Protein AF-A0A661C3K5-F1 (afdb_monomer)

Foldseek 3Di:
DPPCPPVLVVDDPVRLVVQLVVDDCPDPSNVSSVVVVVVVVCVVVVVVVVVVVVVVVVVVVVVVVVVVVVVD

Secondary structure (DSSP, 8-state):
----TT-GGGS-HHHHHHHHTTS-TTSHHHHHHHHHHHHHHHHHHHHHHHHHHHHHHHHHHHHHHHHHHHH-

Radius of gyration: 21.74 Å; Cα contacts (8 Å, |Δi|>4): 18; chains: 1; bounding box: 46×21×55 Å

Mean predicted aligned error: 11.38 Å

Sequence (72 aa):
MDNDQYRLKDKSDAELHKWLAGHESTSIEYLAGIQELMERNDAPVNRREWIAISIAIISIAVAIFAIVVMYE

pLDDT: mean 81.06, std 11.66, range [39.16, 94.94]

Nearest PDB structures (foldseek):
  3g7c-assembly1_A  TM=7.577E-01  e=3.253E+00  Homo sapiens
  1xaw-assembly1_A  TM=7.580E-01  e=8.050E+00  Homo sapiens
  3rcw-assembly3_C  TM=5.306E-01  e=4.942E+00  Homo sapiens
  5pny-assembly2_B  TM=5.319E-01  e=8.050E+00  Homo sapiens

Structure (mmCIF, N/CA/C/O backbone):
data_AF-A0A661C3K5-F1
#
_entry.id   AF-A0A661C3K5-F1
#
loop_
_atom_site.group_PDB
_atom_site.id
_atom_site.type_symbol
_atom_site.label_atom_id
_atom_site.label_alt_id
_atom_site.label_comp_id
_atom_site.label_asym_id
_atom_site.label_entity_id
_atom_site.label_seq_id
_atom_site.pdbx_PDB_ins_code
_atom_site.Cartn_x
_atom_site.Cartn_y
_atom_site.Cartn_z
_atom_site.occupancy
_atom_site.B_iso_or_equiv
_atom_site.auth_seq_id
_atom_site.auth_comp_id
_atom_site.auth_asym_id
_atom_site.auth_atom_id
_atom_site.pdbx_PDB_model_num
ATOM 1 N N . MET A 1 1 ? 8.963 -2.704 18.588 1.00 39.16 1 MET A N 1
ATOM 2 C CA . MET A 1 1 ? 7.800 -2.895 19.476 1.00 39.16 1 MET A CA 1
ATOM 3 C C . MET A 1 1 ? 6.630 -3.196 18.574 1.00 39.16 1 MET A C 1
ATOM 5 O O . MET A 1 1 ? 6.347 -2.391 17.698 1.00 39.16 1 MET A O 1
ATOM 9 N N . ASP A 1 2 ? 6.071 -4.391 18.704 1.00 49.28 2 ASP A N 1
ATOM 10 C CA . ASP A 1 2 ? 4.970 -4.876 17.878 1.00 49.28 2 ASP A CA 1
ATOM 11 C C . ASP A 1 2 ? 3.699 -4.111 18.287 1.00 49.28 2 ASP A C 1
ATOM 13 O O . ASP A 1 2 ? 3.153 -4.332 19.366 1.00 49.28 2 ASP A O 1
ATOM 17 N N . ASN A 1 3 ? 3.311 -3.108 17.492 1.00 56.78 3 ASN A N 1
ATOM 18 C CA . ASN A 1 3 ? 2.168 -2.220 17.745 1.00 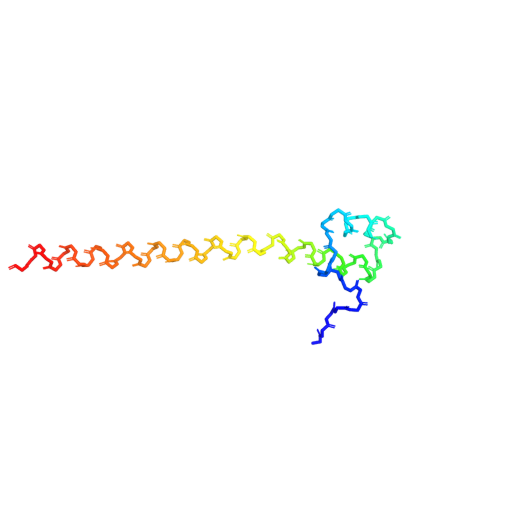56.78 3 ASN A CA 1
ATOM 19 C C . ASN A 1 3 ? 0.833 -2.906 17.391 1.00 56.78 3 ASN A C 1
ATOM 21 O O . ASN A 1 3 ? -0.060 -2.286 16.824 1.00 56.78 3 ASN A O 1
ATOM 25 N N . ASP A 1 4 ? 0.709 -4.207 17.663 1.00 66.00 4 ASP A N 1
ATOM 26 C CA . ASP A 1 4 ? -0.445 -5.017 17.253 1.00 66.00 4 ASP A CA 1
ATOM 27 C C . ASP A 1 4 ? -1.440 -5.250 18.402 1.00 66.00 4 ASP A C 1
ATOM 29 O O . ASP A 1 4 ? -2.281 -6.146 18.369 1.00 66.00 4 ASP A O 1
ATOM 33 N N . GLN A 1 5 ? -1.384 -4.398 19.435 1.00 66.25 5 GLN A N 1
ATOM 34 C CA . GLN A 1 5 ? -2.215 -4.499 20.643 1.00 66.25 5 GLN A CA 1
ATOM 35 C C . GL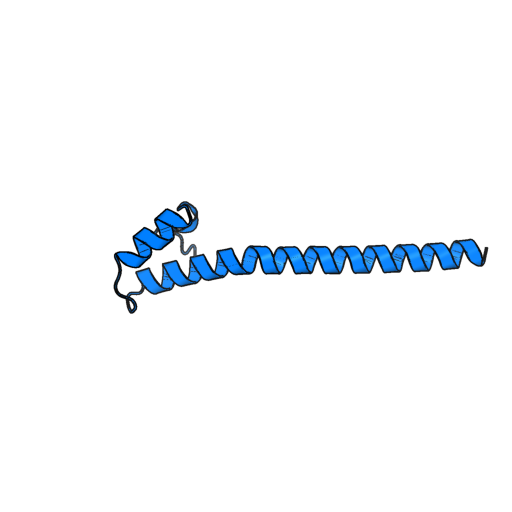N A 1 5 ? -3.726 -4.497 20.336 1.00 66.25 5 GLN A C 1
ATOM 37 O O . GLN A 1 5 ? -4.512 -5.075 21.085 1.00 66.25 5 GLN A O 1
ATOM 42 N N . TYR A 1 6 ? -4.125 -3.903 19.208 1.00 71.00 6 TYR A N 1
ATOM 43 C CA . TYR A 1 6 ? -5.518 -3.803 18.757 1.00 71.00 6 TYR A CA 1
ATOM 44 C C . TYR A 1 6 ? -5.826 -4.643 17.507 1.00 71.00 6 TYR A C 1
ATOM 46 O O . TYR A 1 6 ? -6.956 -4.592 17.005 1.00 71.00 6 TYR A O 1
ATOM 54 N N . ARG A 1 7 ? -4.841 -5.408 17.003 1.00 81.06 7 ARG A N 1
ATOM 55 C CA . ARG A 1 7 ? -4.938 -6.224 15.780 1.00 81.06 7 ARG A CA 1
ATOM 56 C C . ARG A 1 7 ? -5.511 -5.442 14.597 1.00 81.06 7 ARG A C 1
ATOM 58 O O . ARG A 1 7 ? -6.400 -5.917 13.889 1.00 81.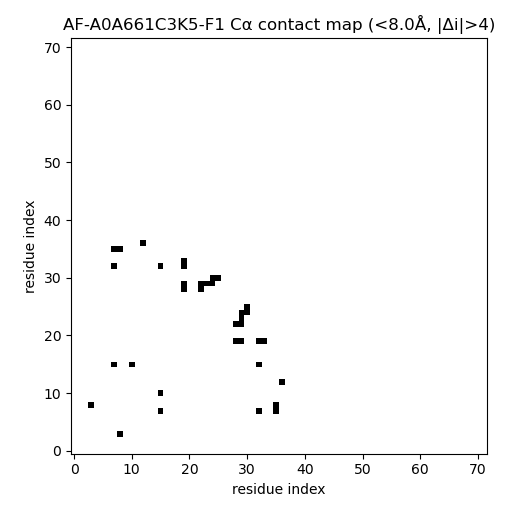06 7 ARG A O 1
ATOM 65 N N . LEU A 1 8 ? -5.070 -4.194 14.424 1.00 82.25 8 LEU A N 1
ATOM 66 C CA . LEU A 1 8 ? -5.609 -3.297 13.393 1.00 82.25 8 LEU A CA 1
ATOM 67 C C . LEU A 1 8 ? -5.303 -3.830 11.991 1.00 82.25 8 LEU A C 1
ATOM 69 O O . LEU A 1 8 ? -6.138 -3.692 11.102 1.00 82.25 8 LEU A O 1
ATOM 73 N N . LYS A 1 9 ? -4.173 -4.529 11.829 1.00 80.94 9 LYS A N 1
ATOM 74 C CA . LYS A 1 9 ? -3.747 -5.188 10.585 1.00 80.94 9 LYS A CA 1
ATOM 75 C C . LYS A 1 9 ? -4.702 -6.286 10.118 1.00 80.94 9 LYS A C 1
ATOM 77 O O . LYS A 1 9 ? -4.886 -6.458 8.918 1.00 80.94 9 LYS A O 1
ATOM 82 N N . ASP A 1 10 ? -5.362 -6.969 11.052 1.00 85.69 10 ASP A N 1
ATOM 83 C CA . ASP A 1 10 ? -6.333 -8.027 10.751 1.00 85.69 10 ASP A CA 1
ATOM 84 C C . ASP A 1 10 ? -7.714 -7.477 10.352 1.00 85.69 10 ASP A C 1
ATOM 86 O O . ASP A 1 10 ? -8.550 -8.214 9.829 1.00 85.69 10 ASP A O 1
ATOM 90 N N . LYS A 1 11 ? -7.988 -6.191 10.615 1.00 85.31 11 LYS A N 1
ATOM 91 C CA . LYS A 1 11 ? -9.283 -5.568 10.310 1.00 85.31 11 LYS A CA 1
ATOM 92 C C . LYS A 1 11 ? -9.366 -5.176 8.840 1.00 85.31 11 LYS A C 1
ATOM 94 O O . LYS A 1 11 ? -8.421 -4.620 8.270 1.00 85.31 11 LYS A O 1
ATOM 99 N N . SER A 1 12 ? -10.535 -5.388 8.240 1.00 85.88 12 SER A N 1
ATOM 100 C CA . SER A 1 12 ? -10.856 -4.804 6.934 1.00 85.88 12 SER A CA 1
ATOM 101 C C . SER A 1 12 ? -10.934 -3.271 7.015 1.00 85.88 12 SER A C 1
ATOM 103 O O . SER A 1 12 ? -11.174 -2.716 8.087 1.00 85.88 12 SER A O 1
ATOM 105 N N . ASP A 1 13 ? -10.770 -2.563 5.893 1.00 84.38 13 ASP A N 1
ATOM 106 C CA . ASP A 1 13 ? -10.799 -1.086 5.883 1.00 84.38 13 ASP A CA 1
ATOM 107 C C . ASP A 1 13 ? -12.117 -0.516 6.433 1.00 84.38 13 ASP A C 1
ATOM 109 O O . ASP A 1 13 ? -12.118 0.476 7.166 1.00 84.38 13 ASP A O 1
ATOM 113 N N . ALA A 1 14 ? -13.237 -1.183 6.135 1.00 87.81 14 ALA A N 1
ATOM 114 C CA . ALA A 1 14 ? -14.555 -0.816 6.644 1.00 87.81 14 ALA A CA 1
ATOM 115 C C . ALA A 1 14 ? -14.665 -1.016 8.165 1.00 87.81 14 ALA A C 1
ATOM 117 O O . ALA A 1 14 ? -15.237 -0.181 8.868 1.00 87.81 14 ALA A O 1
ATOM 118 N N . GLU A 1 15 ? -14.097 -2.103 8.690 1.00 88.06 15 GLU A N 1
ATOM 119 C CA . GLU A 1 15 ? -14.048 -2.348 10.132 1.00 88.06 15 GLU A CA 1
ATOM 120 C C . GLU A 1 15 ? -13.113 -1.384 10.850 1.00 88.06 15 GLU A C 1
ATOM 122 O O . GLU A 1 15 ? -13.433 -0.954 11.956 1.00 88.06 15 GLU A O 1
ATOM 127 N N . LEU A 1 16 ? -11.997 -1.007 10.226 1.00 87.44 16 LEU A N 1
ATOM 128 C CA . LEU A 1 16 ? -11.066 -0.024 10.766 1.00 87.44 16 LEU A CA 1
ATOM 129 C C . LEU A 1 16 ? -11.721 1.363 10.852 1.00 87.44 16 LEU A C 1
ATOM 131 O O . LEU A 1 16 ? -11.638 2.011 11.892 1.00 87.44 16 LEU A O 1
ATOM 135 N N . HIS A 1 17 ? -12.471 1.776 9.824 1.00 86.81 17 HIS A N 1
ATOM 136 C CA . HIS A 1 17 ? -13.248 3.024 9.848 1.00 86.81 17 HIS A CA 1
ATOM 137 C C . HIS A 1 17 ? -14.344 3.009 10.917 1.00 86.81 17 HIS A C 1
ATOM 139 O O . HIS A 1 17 ? -14.523 3.985 11.645 1.00 86.81 17 HIS A O 1
ATOM 145 N N . LYS A 1 18 ? -15.068 1.892 11.048 1.00 89.4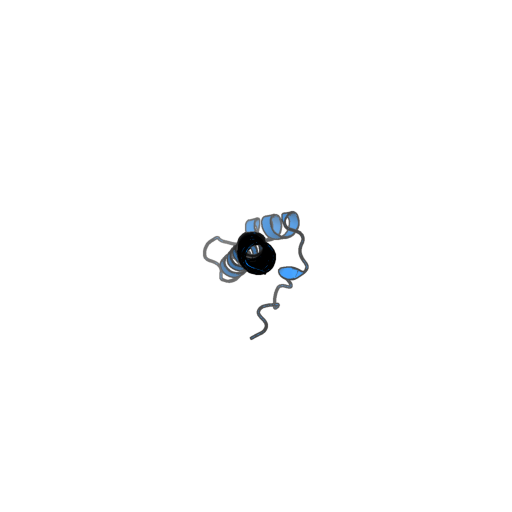4 18 LYS A N 1
ATOM 146 C CA . LYS A 1 18 ? -16.090 1.735 12.090 1.00 89.44 18 LYS A CA 1
ATOM 147 C C . LYS A 1 18 ? -15.481 1.756 13.492 1.00 89.44 18 LYS A C 1
ATOM 149 O O . LYS A 1 18 ? -16.076 2.312 14.409 1.00 89.44 18 LYS A O 1
ATOM 154 N N . TRP A 1 19 ? -14.309 1.149 13.657 1.00 87.88 19 TRP A N 1
ATOM 155 C CA . TRP A 1 19 ? -13.576 1.129 14.917 1.00 87.88 19 TRP A CA 1
ATOM 156 C C . TRP A 1 19 ? -13.077 2.529 15.300 1.00 87.88 19 TRP A C 1
ATOM 158 O O . TRP A 1 19 ? -13.271 2.948 16.439 1.00 87.88 19 TRP A O 1
ATOM 168 N N . LEU A 1 20 ? -12.545 3.289 14.338 1.00 87.81 20 LEU A N 1
ATOM 169 C CA . LEU A 1 20 ? -12.148 4.689 14.517 1.00 87.81 20 LEU A CA 1
ATOM 170 C C . LEU A 1 20 ? -13.325 5.596 14.888 1.00 87.81 20 LEU A C 1
ATOM 172 O O . LEU A 1 20 ? -13.190 6.431 15.774 1.00 87.81 20 LEU A O 1
ATOM 176 N N . ALA A 1 21 ? -14.494 5.400 14.271 1.00 87.31 21 ALA A N 1
ATOM 177 C CA . ALA A 1 21 ? -15.699 6.179 14.567 1.00 87.31 21 ALA A CA 1
ATOM 178 C C . ALA A 1 21 ? -16.218 6.001 16.009 1.00 87.31 21 ALA A C 1
ATOM 180 O O . ALA A 1 21 ? -17.012 6.813 16.478 1.00 87.31 21 ALA A O 1
ATOM 181 N N . GLY A 1 22 ? -15.794 4.938 16.702 1.00 86.62 22 GLY A N 1
ATOM 182 C CA . GLY A 1 22 ? -16.135 4.681 18.102 1.00 86.62 22 GLY A CA 1
ATOM 183 C C . GLY A 1 22 ? -15.188 5.318 19.121 1.00 86.62 22 GLY A C 1
ATOM 184 O O . GLY A 1 22 ? -15.456 5.211 20.315 1.00 86.62 22 GLY A O 1
ATOM 185 N N . HIS A 1 23 ? -14.098 5.951 18.679 1.00 84.56 23 HIS A N 1
ATOM 186 C CA . HIS A 1 23 ? -13.071 6.520 19.550 1.00 84.56 23 HIS A CA 1
ATOM 187 C C . HIS A 1 23 ? -12.991 8.042 19.394 1.00 84.56 23 HIS A C 1
ATOM 189 O O . HIS A 1 23 ? -13.219 8.593 18.319 1.00 84.56 23 HIS A O 1
ATOM 195 N N . GLU A 1 24 ? -12.657 8.734 20.484 1.00 84.06 24 GLU A N 1
ATOM 196 C CA . GLU A 1 24 ? -12.442 10.181 20.466 1.00 84.06 24 GLU A CA 1
ATOM 197 C C . GLU A 1 24 ? -11.213 10.519 19.609 1.00 84.06 24 GLU A C 1
ATOM 199 O O . GLU A 1 24 ? -10.192 9.835 19.696 1.00 84.06 24 GLU A O 1
ATOM 204 N N . SER A 1 25 ? -11.279 11.596 18.821 1.00 78.00 25 SER A N 1
ATOM 205 C CA . SER A 1 25 ? -10.230 12.000 17.866 1.00 78.00 25 SER A CA 1
ATOM 206 C C . SER A 1 25 ? -8.850 12.257 18.488 1.00 78.00 25 SER A C 1
ATOM 208 O O . SER A 1 25 ? -7.845 12.322 17.786 1.00 78.00 25 SER A O 1
ATOM 210 N N . THR A 1 26 ? -8.806 12.437 19.803 1.00 82.12 26 THR A N 1
ATOM 211 C CA . THR A 1 26 ? -7.616 12.734 20.609 1.00 82.12 26 THR A CA 1
ATOM 212 C C . THR A 1 26 ? -7.095 11.521 21.382 1.00 82.12 26 THR A C 1
ATOM 214 O O . THR A 1 26 ? -6.064 11.617 22.045 1.00 82.12 26 THR A O 1
ATOM 217 N N . SER A 1 27 ? -7.792 10.385 21.305 1.00 85.50 27 SER A N 1
ATOM 218 C CA . SER A 1 27 ? -7.395 9.145 21.973 1.00 85.50 27 SER A CA 1
ATOM 219 C C . SER A 1 27 ? -6.194 8.487 21.284 1.0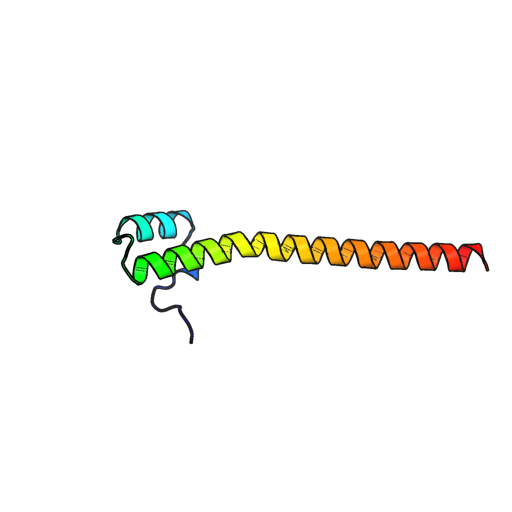0 85.50 27 SER A C 1
ATOM 221 O O . SER A 1 27 ? -5.994 8.615 20.071 1.00 85.50 27 SER A O 1
ATOM 223 N N . ILE A 1 28 ? -5.381 7.767 22.061 1.00 84.00 28 ILE A N 1
ATOM 224 C CA . ILE A 1 28 ? -4.199 7.051 21.549 1.00 84.00 28 ILE A CA 1
ATOM 225 C C . ILE A 1 28 ? -4.635 5.965 20.556 1.00 84.00 28 ILE A C 1
ATOM 227 O O . ILE A 1 28 ? -3.970 5.717 19.553 1.00 84.00 28 ILE A O 1
ATOM 231 N N . GLU A 1 29 ? -5.793 5.366 20.805 1.00 81.25 29 GLU A N 1
ATOM 232 C CA . GLU A 1 29 ? -6.459 4.379 19.971 1.00 81.25 29 GLU A CA 1
ATOM 233 C C . GLU A 1 29 ? -6.828 4.965 18.604 1.00 81.25 29 GLU A C 1
ATOM 235 O O . GLU A 1 29 ? -6.515 4.374 17.569 1.00 81.25 29 GLU A O 1
ATOM 240 N N . TYR A 1 30 ? -7.419 6.164 18.579 1.00 84.31 30 TYR A N 1
ATOM 241 C CA . TYR A 1 30 ? -7.730 6.859 17.332 1.00 84.31 30 TYR A CA 1
ATOM 242 C C . TYR A 1 30 ? -6.461 7.173 16.529 1.00 84.31 30 TYR A C 1
ATOM 244 O O . TYR A 1 30 ? -6.407 6.902 15.329 1.00 84.31 30 TYR A O 1
ATOM 252 N N . LEU A 1 31 ? -5.407 7.666 17.188 1.00 84.88 31 LEU A N 1
ATOM 253 C CA . LEU A 1 31 ? -4.118 7.925 16.537 1.00 84.88 31 LEU A CA 1
ATOM 254 C C . LEU A 1 31 ? -3.501 6.648 15.944 1.00 84.88 31 LEU A C 1
ATOM 256 O O . LEU A 1 31 ? -3.015 6.681 14.814 1.00 84.88 31 LEU A O 1
ATOM 260 N N . ALA A 1 32 ? -3.575 5.518 16.655 1.00 85.31 32 ALA A N 1
ATOM 261 C CA . ALA A 1 32 ? -3.089 4.230 16.163 1.00 85.31 32 ALA A CA 1
ATOM 262 C C . ALA A 1 32 ? -3.863 3.748 14.921 1.00 85.31 32 ALA A C 1
ATOM 264 O O . ALA A 1 32 ? -3.258 3.271 13.961 1.00 85.31 32 ALA A O 1
ATOM 265 N N . GLY A 1 33 ? -5.190 3.914 14.894 1.00 84.69 33 GLY A N 1
ATOM 266 C CA . GLY A 1 33 ? -5.999 3.554 13.725 1.00 84.69 33 GLY A CA 1
ATOM 267 C C . GLY A 1 33 ? -5.764 4.459 12.512 1.00 84.69 33 GLY A C 1
ATOM 268 O O . GLY A 1 33 ? -5.759 3.972 11.381 1.00 84.69 33 GLY A O 1
ATOM 269 N N . ILE A 1 34 ? -5.514 5.755 12.724 1.00 86.00 34 ILE A N 1
ATOM 270 C CA . ILE A 1 34 ? -5.138 6.683 11.646 1.00 86.00 34 ILE A CA 1
ATOM 271 C C . ILE A 1 34 ? -3.751 6.348 11.089 1.00 86.00 34 ILE A C 1
ATOM 273 O O . ILE A 1 34 ? -3.562 6.376 9.874 1.00 86.00 34 ILE A O 1
ATOM 277 N N . GLN A 1 35 ? -2.793 5.995 11.949 1.00 84.38 35 GLN A N 1
ATOM 278 C CA . GLN A 1 35 ? -1.457 5.587 11.517 1.00 84.38 35 GLN A CA 1
ATOM 279 C C . GLN A 1 35 ? -1.502 4.325 10.643 1.00 84.38 35 GLN A C 1
ATOM 281 O O . GLN A 1 35 ? -0.874 4.295 9.589 1.00 84.38 35 GLN A O 1
ATOM 286 N N . GLU A 1 36 ? -2.292 3.321 11.028 1.00 83.56 36 GLU A N 1
ATOM 287 C CA . GLU A 1 36 ? -2.504 2.113 10.218 1.00 83.56 36 GLU A CA 1
ATOM 288 C C . GLU A 1 36 ? -3.164 2.441 8.864 1.00 83.56 36 GLU A C 1
ATOM 290 O O . GLU A 1 36 ? -2.743 1.927 7.828 1.00 83.56 36 GLU A O 1
ATOM 295 N N . LEU A 1 37 ? -4.165 3.334 8.832 1.00 84.12 37 LEU A N 1
ATOM 296 C CA . LEU A 1 37 ? -4.763 3.799 7.572 1.00 84.12 37 LEU A CA 1
ATOM 297 C C . LEU A 1 37 ? -3.744 4.499 6.666 1.00 84.12 37 LEU A C 1
ATOM 299 O O . LEU A 1 37 ? -3.777 4.318 5.447 1.00 84.12 37 LEU A O 1
ATOM 303 N N . MET A 1 38 ? -2.847 5.295 7.247 1.00 82.69 38 MET A N 1
ATOM 304 C CA . MET A 1 38 ? -1.772 5.953 6.511 1.00 82.69 38 MET A CA 1
ATOM 305 C C . MET A 1 38 ? -0.789 4.925 5.941 1.00 82.69 38 MET A C 1
ATOM 307 O O . MET A 1 38 ? -0.513 4.961 4.747 1.00 82.69 38 MET A O 1
ATOM 311 N N . GLU A 1 39 ? -0.362 3.938 6.733 1.00 81.62 39 GLU A N 1
ATOM 312 C CA . GLU A 1 39 ? 0.535 2.862 6.285 1.00 81.62 39 GLU A CA 1
ATOM 313 C C . GLU A 1 39 ? -0.078 2.032 5.139 1.00 81.62 39 GLU A C 1
ATOM 315 O O . GLU A 1 39 ? 0.598 1.723 4.153 1.00 81.62 39 GLU A O 1
ATOM 320 N N . ARG A 1 40 ? -1.385 1.742 5.202 1.00 80.69 40 ARG A N 1
ATOM 321 C CA . ARG A 1 40 ? -2.127 1.079 4.113 1.00 80.69 40 ARG A CA 1
ATOM 322 C C . ARG A 1 40 ? -2.204 1.919 2.844 1.00 80.69 40 ARG A C 1
ATOM 324 O O . ARG A 1 40 ? -2.145 1.356 1.752 1.00 80.69 40 ARG A O 1
ATOM 331 N N . ASN A 1 41 ? -2.324 3.238 2.975 1.00 77.69 41 ASN A N 1
ATOM 332 C CA . ASN A 1 41 ? -2.346 4.166 1.845 1.00 77.69 41 ASN A CA 1
ATOM 333 C C . ASN A 1 41 ? -0.952 4.439 1.261 1.00 77.69 41 ASN A C 1
ATOM 335 O O . ASN A 1 41 ? -0.845 4.665 0.056 1.00 77.69 41 ASN A O 1
ATOM 339 N N . ASP A 1 42 ? 0.112 4.356 2.059 1.00 70.75 42 ASP A N 1
ATOM 340 C CA . ASP A 1 42 ? 1.499 4.472 1.590 1.00 70.75 42 ASP A CA 1
ATOM 341 C C . ASP A 1 42 ? 2.013 3.170 0.950 1.00 70.75 42 ASP A C 1
ATOM 343 O O . ASP A 1 42 ? 2.825 3.196 0.021 1.00 70.75 42 ASP A O 1
ATOM 347 N N . ALA A 1 43 ? 1.494 2.006 1.351 1.00 64.31 43 ALA A N 1
ATOM 348 C CA . ALA A 1 43 ? 1.826 0.721 0.733 1.00 64.31 43 ALA A CA 1
ATOM 349 C C . ALA A 1 43 ? 1.673 0.685 -0.812 1.00 64.31 43 ALA A C 1
ATOM 351 O O . ALA A 1 43 ? 2.581 0.180 -1.486 1.00 64.31 43 ALA A O 1
ATOM 352 N N . PRO A 1 44 ? 0.587 1.198 -1.433 1.00 60.03 44 PRO A N 1
ATOM 353 C CA . PRO A 1 44 ? 0.490 1.288 -2.888 1.00 60.03 44 PRO A CA 1
ATOM 354 C C . PRO A 1 44 ? 1.435 2.334 -3.498 1.00 60.03 44 PRO A C 1
ATOM 356 O O . PRO A 1 44 ? 1.824 2.157 -4.653 1.00 60.03 44 PRO A O 1
ATOM 359 N N . VAL A 1 45 ? 1.838 3.379 -2.763 1.00 61.28 45 VAL A N 1
ATOM 360 C CA . VAL A 1 45 ? 2.826 4.374 -3.226 1.00 61.28 45 VAL A CA 1
ATOM 361 C C . VAL A 1 45 ? 4.202 3.721 -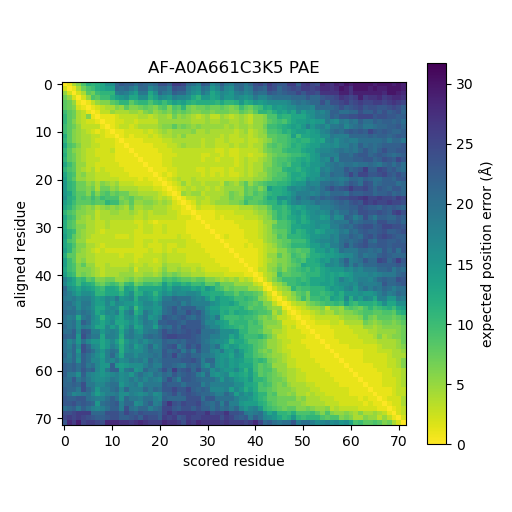3.356 1.00 61.28 45 VAL A C 1
ATOM 363 O O . VAL A 1 45 ? 4.772 3.716 -4.448 1.00 61.28 45 VAL A O 1
ATOM 366 N N . ASN A 1 46 ? 4.663 3.033 -2.309 1.00 59.88 46 ASN A N 1
ATOM 367 C CA . ASN A 1 46 ? 5.951 2.332 -2.315 1.00 59.88 46 ASN A CA 1
ATOM 368 C C . ASN A 1 46 ? 6.022 1.246 -3.405 1.00 59.88 46 ASN A C 1
ATOM 370 O O . ASN A 1 46 ? 7.063 1.045 -4.032 1.00 59.88 46 ASN A O 1
ATOM 374 N N . ARG A 1 47 ? 4.907 0.556 -3.698 1.00 60.66 47 ARG A N 1
ATOM 375 C CA . ARG A 1 47 ? 4.859 -0.413 -4.811 1.00 60.66 47 ARG A CA 1
ATOM 376 C C . ARG A 1 47 ? 5.030 0.250 -6.177 1.00 60.66 47 ARG A C 1
ATOM 378 O O . ARG A 1 47 ? 5.662 -0.338 -7.052 1.00 60.66 47 ARG A O 1
ATOM 385 N N . ARG A 1 48 ? 4.473 1.447 -6.384 1.00 67.31 48 ARG A N 1
ATOM 386 C CA . ARG A 1 48 ? 4.597 2.175 -7.659 1.00 67.31 48 ARG A CA 1
ATOM 387 C C . ARG A 1 48 ? 6.022 2.661 -7.897 1.00 67.31 48 ARG A C 1
ATOM 389 O O . ARG A 1 48 ? 6.497 2.559 -9.026 1.00 67.31 48 ARG A O 1
ATOM 396 N N . GLU A 1 49 ? 6.713 3.115 -6.855 1.00 68.38 49 GLU A N 1
ATOM 397 C CA . GLU A 1 49 ? 8.119 3.521 -6.964 1.00 68.38 49 GLU A CA 1
ATOM 398 C C . GLU A 1 49 ? 9.022 2.356 -7.388 1.00 68.38 49 GLU A C 1
ATOM 400 O O . GLU A 1 49 ? 9.795 2.491 -8.336 1.00 68.38 49 GLU A O 1
ATOM 405 N N . TRP A 1 50 ? 8.865 1.175 -6.783 1.00 70.50 50 TRP A N 1
ATOM 406 C CA . TRP A 1 50 ? 9.629 -0.019 -7.170 1.00 70.50 50 TRP A CA 1
ATOM 407 C C . TRP A 1 50 ? 9.379 -0.462 -8.618 1.00 70.50 50 TRP A C 1
ATOM 409 O O . TRP A 1 50 ? 10.313 -0.888 -9.306 1.00 70.50 50 TRP A O 1
ATOM 419 N N . ILE A 1 51 ? 8.141 -0.334 -9.106 1.00 78.81 51 ILE A N 1
ATOM 420 C CA . ILE A 1 51 ? 7.806 -0.611 -10.510 1.00 78.81 51 ILE A CA 1
ATOM 421 C C . ILE A 1 51 ? 8.521 0.384 -11.432 1.00 78.81 51 ILE A C 1
ATOM 423 O O . ILE A 1 51 ? 9.151 -0.030 -12.405 1.00 78.81 51 ILE A O 1
ATOM 427 N N . ALA A 1 52 ? 8.473 1.680 -11.115 1.00 78.88 52 ALA A N 1
ATOM 428 C CA . ALA A 1 52 ? 9.120 2.715 -11.918 1.00 78.88 52 ALA A CA 1
ATOM 429 C C . ALA A 1 52 ? 10.646 2.531 -11.983 1.00 78.88 52 ALA A C 1
ATOM 431 O O . ALA A 1 52 ? 11.227 2.584 -13.069 1.00 78.88 52 ALA A O 1
ATOM 432 N N . ILE A 1 53 ? 11.285 2.235 -10.846 1.00 85.75 53 ILE A N 1
ATOM 433 C CA . ILE A 1 53 ? 12.727 1.956 -10.771 1.00 85.75 53 ILE A CA 1
ATOM 434 C C . ILE A 1 53 ? 13.084 0.735 -11.628 1.00 85.75 53 ILE A C 1
ATOM 436 O O . ILE A 1 53 ? 14.040 0.777 -12.403 1.00 85.75 53 ILE A O 1
ATOM 440 N N . SER A 1 54 ? 12.286 -0.334 -11.550 1.00 85.88 54 SER A N 1
ATOM 441 C CA . SER A 1 54 ? 12.517 -1.553 -12.334 1.00 85.88 54 SER A CA 1
ATOM 442 C C . SER A 1 54 ? 12.428 -1.293 -13.842 1.00 85.88 54 SER A C 1
ATOM 444 O O . SER A 1 54 ? 13.295 -1.732 -14.598 1.00 85.88 54 SER A O 1
ATOM 446 N N . ILE A 1 55 ? 11.422 -0.532 -14.288 1.00 90.81 55 ILE A N 1
ATOM 447 C CA . ILE A 1 55 ? 11.256 -0.159 -15.702 1.00 90.81 55 ILE A CA 1
ATOM 448 C C . ILE A 1 55 ? 12.443 0.681 -16.188 1.00 90.81 55 ILE A C 1
ATOM 450 O O . ILE A 1 55 ? 12.950 0.446 -17.287 1.00 90.81 55 ILE A O 1
ATOM 454 N N . ALA A 1 56 ? 12.918 1.629 -15.377 1.00 91.12 56 ALA A N 1
ATOM 455 C CA . ALA A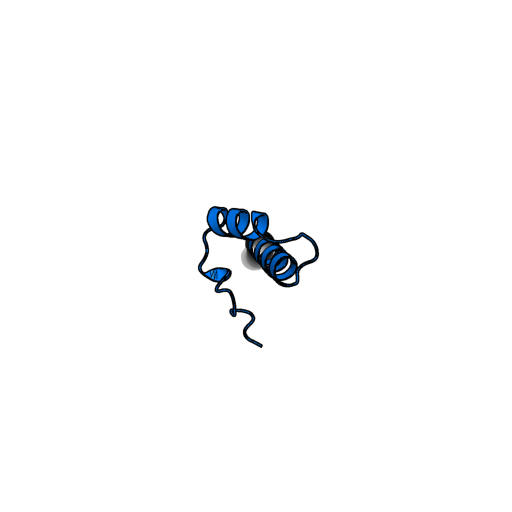 1 56 ? 14.067 2.461 -15.723 1.00 91.12 56 ALA A CA 1
ATOM 456 C C . ALA A 1 56 ? 15.343 1.626 -15.928 1.00 91.12 56 ALA A C 1
ATOM 458 O O . ALA A 1 56 ? 16.027 1.790 -16.938 1.00 91.12 56 ALA A O 1
ATOM 459 N N . ILE A 1 57 ? 15.628 0.682 -15.024 1.00 93.44 57 ILE A N 1
ATOM 460 C CA . ILE A 1 57 ? 16.801 -0.202 -15.123 1.00 93.44 57 ILE A CA 1
ATOM 461 C C . ILE A 1 57 ? 16.737 -1.063 -16.391 1.00 93.44 57 ILE A C 1
ATOM 463 O O . ILE A 1 57 ? 17.715 -1.135 -17.136 1.00 93.44 57 ILE A O 1
ATOM 467 N N . ILE A 1 58 ? 15.582 -1.676 -16.673 1.00 94.12 58 ILE A N 1
ATOM 468 C CA . ILE A 1 58 ? 15.389 -2.501 -17.877 1.00 94.12 58 ILE A CA 1
ATOM 469 C C . ILE A 1 58 ? 15.591 -1.657 -19.141 1.00 94.12 58 ILE A C 1
ATOM 471 O O . ILE A 1 58 ? 16.266 -2.090 -20.072 1.00 94.12 58 ILE A O 1
ATOM 475 N N . SER A 1 59 ? 15.063 -0.432 -19.157 1.00 93.06 59 SER A N 1
ATOM 476 C CA . SER A 1 59 ? 15.174 0.473 -20.307 1.00 93.06 59 SER A CA 1
ATOM 477 C C . SER A 1 59 ? 16.631 0.852 -20.598 1.00 93.06 59 SER A C 1
ATOM 479 O O . SER A 1 59 ? 17.047 0.859 -21.755 1.00 93.06 59 SER A O 1
ATOM 481 N N . ILE A 1 60 ? 17.429 1.104 -19.554 1.00 94.50 60 ILE A N 1
ATOM 482 C CA . ILE A 1 60 ? 18.867 1.384 -19.684 1.00 94.50 60 ILE A CA 1
ATOM 483 C C . ILE A 1 60 ? 19.616 0.155 -20.211 1.00 94.50 60 ILE A C 1
ATOM 485 O O . ILE A 1 60 ? 20.425 0.280 -21.128 1.00 94.50 60 ILE A O 1
ATOM 489 N N . ALA A 1 61 ? 19.331 -1.036 -19.677 1.00 94.75 61 ALA A N 1
ATOM 490 C CA . ALA A 1 61 ?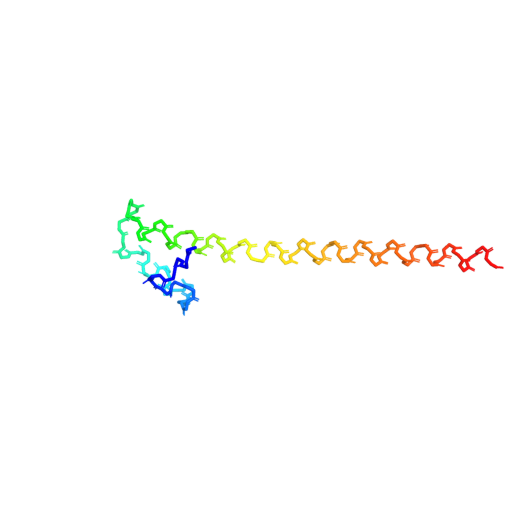 19.979 -2.271 -20.118 1.00 94.75 61 ALA A CA 1
ATOM 491 C C . ALA A 1 61 ? 19.716 -2.562 -21.606 1.00 94.75 61 ALA A C 1
ATOM 493 O O . ALA A 1 61 ? 20.645 -2.888 -22.344 1.00 94.75 61 ALA A O 1
ATOM 494 N N . VAL A 1 62 ? 18.471 -2.379 -22.060 1.00 94.94 62 VAL A N 1
ATOM 495 C CA . VAL A 1 62 ? 18.094 -2.535 -23.474 1.00 94.94 62 VAL A CA 1
ATOM 496 C C . VAL A 1 62 ? 18.826 -1.524 -24.355 1.00 94.94 62 VAL A C 1
ATOM 498 O O . VAL A 1 62 ? 19.327 -1.897 -25.413 1.00 94.94 62 VAL A O 1
ATOM 501 N N . ALA A 1 63 ? 18.932 -0.264 -23.924 1.00 93.62 63 ALA A N 1
ATOM 502 C CA . ALA A 1 63 ? 19.648 0.761 -24.679 1.00 93.62 63 ALA A CA 1
ATOM 503 C C . ALA A 1 63 ? 21.139 0.423 -24.837 1.00 93.62 63 ALA A C 1
ATOM 505 O O . ALA A 1 63 ? 21.673 0.510 -25.939 1.00 93.62 63 ALA A O 1
ATOM 506 N N . ILE A 1 64 ? 21.800 -0.016 -23.761 1.00 93.81 64 ILE A N 1
ATOM 507 C CA . ILE A 1 64 ? 23.207 -0.440 -23.808 1.00 93.81 64 ILE A CA 1
ATOM 508 C C . ILE A 1 64 ? 23.370 -1.636 -24.746 1.00 93.81 64 ILE A C 1
ATOM 510 O O . ILE A 1 64 ? 24.260 -1.628 -25.592 1.00 93.81 64 ILE A O 1
ATOM 514 N N . PHE A 1 65 ? 22.499 -2.641 -24.633 1.00 94.06 65 PHE A N 1
ATOM 515 C CA . PHE A 1 65 ? 22.539 -3.820 -25.494 1.00 94.06 65 PHE A CA 1
ATOM 516 C C . PHE A 1 65 ? 22.379 -3.454 -26.973 1.00 94.06 65 PHE A C 1
ATOM 518 O O . PHE A 1 65 ? 23.145 -3.924 -27.809 1.00 94.06 65 PHE A O 1
ATOM 525 N N . ALA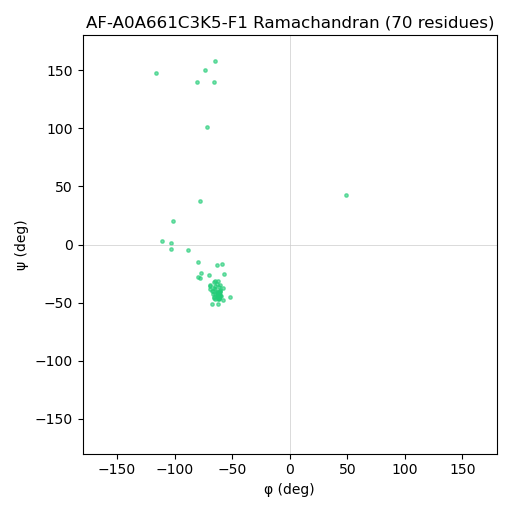 A 1 66 ? 21.431 -2.571 -27.293 1.00 92.62 66 ALA A N 1
ATOM 526 C CA . ALA A 1 66 ? 21.224 -2.090 -28.653 1.00 92.62 66 ALA A CA 1
ATOM 527 C C . ALA A 1 66 ? 22.460 -1.363 -29.202 1.00 92.62 66 ALA A C 1
ATOM 529 O O . ALA A 1 66 ? 22.831 -1.591 -30.349 1.00 92.62 66 ALA A O 1
ATOM 530 N N . ILE A 1 67 ? 23.119 -0.531 -28.387 1.00 92.38 67 ILE A N 1
ATOM 531 C CA . ILE A 1 67 ? 24.369 0.133 -28.774 1.00 92.38 67 ILE A CA 1
ATOM 532 C C . ILE A 1 67 ? 25.449 -0.918 -29.053 1.00 92.38 67 ILE A C 1
ATOM 534 O O . ILE A 1 67 ? 26.043 -0.896 -30.122 1.00 92.38 67 ILE A O 1
ATOM 538 N N . VAL A 1 68 ? 25.677 -1.868 -28.144 1.00 92.75 68 VAL A N 1
ATOM 539 C CA . VAL A 1 68 ? 26.714 -2.899 -28.324 1.00 92.75 68 VAL A CA 1
ATOM 540 C C . VAL A 1 68 ? 26.491 -3.705 -29.605 1.00 92.75 68 VAL A C 1
ATOM 542 O O . VAL A 1 68 ? 27.416 -3.824 -30.395 1.00 92.75 68 VAL A O 1
ATOM 545 N N . VAL A 1 69 ? 25.268 -4.180 -29.855 1.00 91.44 69 VAL A N 1
ATOM 546 C CA . VAL A 1 69 ? 24.936 -4.949 -31.070 1.00 91.44 69 VAL A CA 1
ATOM 547 C C . VAL A 1 69 ? 25.053 -4.110 -32.345 1.00 91.44 69 VAL A C 1
ATOM 549 O O . VAL A 1 69 ? 25.369 -4.643 -33.399 1.00 91.44 69 VAL A O 1
ATOM 552 N N . MET A 1 70 ? 24.775 -2.806 -32.284 1.00 85.19 70 MET A N 1
ATOM 553 C CA . MET A 1 70 ? 24.849 -1.927 -33.456 1.00 85.19 70 MET A CA 1
ATOM 554 C C . MET A 1 70 ? 26.292 -1.549 -33.835 1.00 85.19 70 MET A C 1
ATOM 556 O O . MET A 1 70 ? 26.539 -1.179 -34.981 1.00 85.19 70 MET A O 1
ATOM 560 N N . TYR A 1 71 ? 27.219 -1.597 -32.876 1.00 77.00 71 TYR A N 1
ATOM 561 C CA . TYR A 1 71 ? 28.632 -1.254 -33.067 1.00 77.00 71 TYR A CA 1
ATOM 562 C C . TYR A 1 71 ? 29.562 -2.479 -33.164 1.00 77.00 71 TYR A C 1
ATOM 564 O O . TYR A 1 71 ? 30.772 -2.290 -33.308 1.00 77.00 71 TYR A O 1
ATOM 572 N N . GLU A 1 72 ? 29.018 -3.697 -33.095 1.00 61.94 72 GLU A N 1
ATOM 573 C CA . GLU A 1 72 ? 29.690 -4.961 -33.444 1.00 61.94 72 GLU A CA 1
ATOM 574 C C . GLU A 1 72 ? 29.531 -5.269 -34.942 1.00 61.94 72 GLU A C 1
ATOM 576 O O . GLU A 1 72 ? 30.549 -5.640 -35.571 1.00 61.94 72 GLU A O 1
#

Solvent-accessible surface area (backbone atoms only — not comparable to full-atom values): 4282 Å² total; per-residue (Å²): 131,86,87,55,90,78,46,63,86,80,45,52,73,68,54,47,52,55,54,39,73,74,42,57,88,84,37,72,66,26,49,53,51,52,51,52,54,48,53,62,61,45,52,62,51,58,52,50,52,54,51,52,54,50,52,52,53,52,52,51,53,52,52,52,50,53,50,54,66,74,76,107